Protein AF-A0A7S7QFA6-F1 (afdb_monomer)

Mean predicted aligned error: 8.1 Å

Foldseek 3Di:
DQLQVVQVVCVVVVHADPVRHGGHSVNSVVVCVVVVNDDDDPCPCVVVQWDWLVRLCVLLVHDSVVSVVCVVVVVFDWDDPDPPRTITGGNVSSVDPSSSVSSVVVVPDDDPPDDVPDDDDDD

Structure (mmCIF, N/CA/C/O backbone):
data_AF-A0A7S7QFA6-F1
#
_entry.id   AF-A0A7S7QFA6-F1
#
loop_
_atom_site.group_PDB
_atom_site.id
_atom_site.type_symbol
_atom_site.label_atom_id
_atom_site.label_alt_id
_atom_site.label_comp_id
_atom_site.label_asym_id
_atom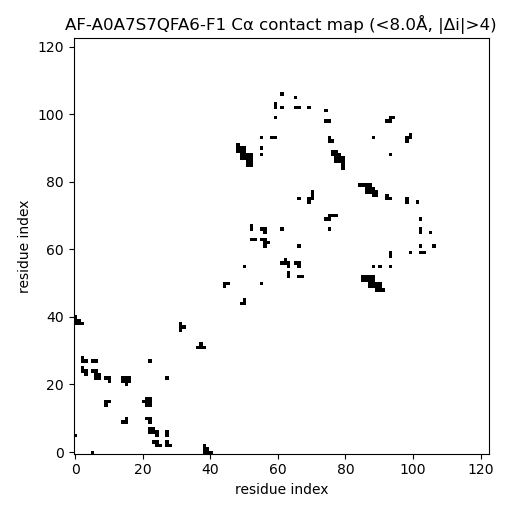_site.label_entity_id
_atom_site.label_seq_id
_atom_site.pdbx_PDB_ins_code
_atom_site.Cartn_x
_atom_site.Cartn_y
_atom_site.Cartn_z
_atom_site.occupancy
_atom_site.B_iso_or_equiv
_atom_site.auth_seq_id
_atom_site.auth_comp_id
_atom_site.auth_asym_id
_atom_site.auth_atom_id
_atom_site.pdbx_PDB_model_num
ATOM 1 N N . MET A 1 1 ? -1.555 6.052 -12.761 1.00 75.62 1 MET A N 1
ATOM 2 C CA . MET A 1 1 ? -0.137 6.354 -12.507 1.00 75.62 1 MET A CA 1
ATOM 3 C C . MET A 1 1 ? 0.549 6.669 -13.829 1.00 75.62 1 MET A C 1
ATOM 5 O O . MET A 1 1 ? 0.600 5.791 -14.683 1.00 75.62 1 MET A O 1
ATOM 9 N N . PRO A 1 2 ? 1.037 7.903 -14.023 1.00 85.94 2 PRO A N 1
ATOM 10 C CA . PRO A 1 2 ? 1.769 8.290 -15.228 1.00 85.94 2 PRO A CA 1
ATOM 11 C C . PRO A 1 2 ? 3.122 7.569 -15.366 1.00 85.94 2 PRO A C 1
ATOM 13 O O . PRO A 1 2 ? 3.825 7.359 -14.376 1.00 85.94 2 PRO A O 1
ATOM 16 N N . ASP A 1 3 ? 3.544 7.289 -16.604 1.00 90.62 3 ASP A N 1
ATOM 17 C CA . ASP A 1 3 ? 4.846 6.664 -16.915 1.00 90.62 3 ASP A CA 1
ATOM 18 C C . ASP A 1 3 ? 6.053 7.467 -16.372 1.00 90.62 3 ASP A C 1
ATOM 20 O O . ASP A 1 3 ? 7.108 6.902 -16.084 1.00 90.62 3 ASP A O 1
ATOM 24 N N . SER A 1 4 ? 5.919 8.789 -16.202 1.00 91.06 4 SER A N 1
ATOM 25 C CA . SER A 1 4 ? 6.951 9.642 -15.590 1.00 91.06 4 SER A CA 1
ATOM 26 C C . SER A 1 4 ? 7.171 9.330 -14.108 1.00 91.06 4 SER A C 1
ATOM 28 O O . SER A 1 4 ? 8.314 9.303 -13.651 1.00 91.06 4 SER A O 1
ATOM 30 N N . THR A 1 5 ? 6.101 9.045 -13.363 1.00 88.88 5 THR A N 1
ATOM 31 C CA . THR A 1 5 ? 6.176 8.638 -11.955 1.00 88.88 5 THR A CA 1
ATOM 32 C C . THR A 1 5 ? 6.862 7.282 -11.828 1.00 88.88 5 THR A C 1
ATOM 34 O O . THR A 1 5 ? 7.740 7.117 -10.984 1.00 88.88 5 THR A O 1
ATOM 37 N N . ILE A 1 6 ? 6.532 6.338 -12.716 1.00 89.69 6 ILE A N 1
ATOM 38 C CA . ILE A 1 6 ? 7.183 5.022 -12.776 1.00 89.69 6 ILE A CA 1
ATOM 39 C C . ILE A 1 6 ? 8.689 5.189 -13.025 1.00 89.69 6 ILE A C 1
ATOM 41 O O . ILE A 1 6 ? 9.500 4.611 -12.304 1.00 89.69 6 ILE A O 1
ATOM 45 N N . ALA A 1 7 ? 9.080 6.039 -13.982 1.00 92.94 7 ALA A N 1
ATOM 46 C CA . ALA A 1 7 ? 10.489 6.319 -14.256 1.00 92.94 7 ALA A CA 1
ATOM 47 C C . ALA A 1 7 ? 11.227 6.875 -13.023 1.00 92.94 7 ALA A C 1
ATOM 49 O O . ALA A 1 7 ? 12.325 6.420 -12.701 1.00 92.94 7 ALA A O 1
ATOM 50 N N . ALA A 1 8 ? 10.616 7.821 -12.301 1.00 91.06 8 ALA A N 1
ATOM 51 C CA . ALA A 1 8 ? 11.196 8.398 -11.090 1.00 91.06 8 ALA A CA 1
ATOM 52 C C . ALA A 1 8 ? 11.405 7.348 -9.984 1.00 91.06 8 ALA A C 1
ATOM 54 O O . ALA A 1 8 ? 12.461 7.325 -9.347 1.00 91.06 8 ALA A O 1
ATOM 55 N N . VAL A 1 9 ? 10.432 6.451 -9.787 1.00 88.69 9 VAL A N 1
ATOM 56 C CA . VAL A 1 9 ? 10.527 5.350 -8.814 1.00 88.69 9 VAL A CA 1
ATOM 57 C C . VAL A 1 9 ? 11.654 4.387 -9.184 1.00 88.69 9 VAL A C 1
ATOM 59 O O . VAL A 1 9 ? 12.480 4.062 -8.330 1.00 88.69 9 VAL A O 1
ATOM 62 N N . LEU A 1 10 ? 11.743 3.975 -10.451 1.00 90.50 10 LEU A N 1
ATOM 63 C CA . LEU A 1 10 ? 12.794 3.065 -10.915 1.00 90.50 10 LEU A CA 1
ATOM 64 C C . LEU A 1 10 ? 14.196 3.665 -10.733 1.00 90.50 10 LEU A C 1
ATOM 66 O O . LEU A 1 10 ? 15.103 2.983 -10.252 1.00 90.50 10 LEU A O 1
ATOM 70 N N . ASN A 1 11 ? 14.361 4.955 -11.037 1.00 93.06 11 ASN A N 1
ATOM 71 C CA . ASN A 1 11 ? 15.625 5.664 -10.831 1.00 93.06 11 ASN A CA 1
ATOM 72 C C . ASN A 1 11 ? 15.986 5.778 -9.341 1.00 93.06 11 ASN A C 1
ATOM 74 O O . ASN A 1 11 ? 17.132 5.527 -8.969 1.00 93.06 11 ASN A O 1
ATOM 78 N N . ARG A 1 12 ? 15.014 6.087 -8.468 1.00 90.19 12 ARG A N 1
ATOM 79 C CA . ARG A 1 12 ? 15.223 6.126 -7.007 1.00 90.19 12 ARG A CA 1
ATOM 80 C C . ARG A 1 12 ? 15.624 4.758 -6.452 1.00 90.19 12 ARG A C 1
ATOM 82 O O . ARG A 1 12 ? 16.460 4.684 -5.558 1.00 90.19 12 ARG A O 1
ATOM 89 N N . ALA A 1 13 ? 15.084 3.681 -7.018 1.00 88.75 13 ALA A N 1
ATOM 90 C CA . ALA A 1 13 ? 15.455 2.305 -6.694 1.00 88.75 13 ALA A CA 1
ATOM 91 C C . ALA A 1 13 ? 16.797 1.859 -7.318 1.00 88.75 13 ALA A C 1
ATOM 93 O O . ALA A 1 13 ? 17.147 0.681 -7.231 1.00 88.75 13 ALA A O 1
ATOM 94 N N . ARG A 1 14 ? 17.535 2.775 -7.967 1.00 90.25 14 ARG A N 1
ATOM 95 C CA . ARG A 1 14 ? 18.797 2.529 -8.688 1.00 90.25 14 ARG A CA 1
ATOM 96 C C . ARG A 1 14 ? 18.698 1.396 -9.712 1.00 90.25 14 ARG A C 1
ATOM 98 O O . ARG A 1 14 ? 19.659 0.665 -9.938 1.00 90.25 14 ARG A O 1
ATOM 105 N N . LYS A 1 15 ? 17.527 1.244 -10.337 1.00 91.00 15 LYS A N 1
ATOM 106 C CA . LYS A 1 15 ? 17.336 0.334 -11.467 1.00 91.00 15 LYS A CA 1
ATOM 107 C C . LYS A 1 15 ? 17.725 1.049 -12.752 1.00 91.00 15 LYS A C 1
ATOM 109 O O . LYS A 1 15 ? 17.300 2.175 -12.991 1.00 91.00 15 LYS A O 1
ATOM 114 N N . SER A 1 16 ? 18.492 0.372 -13.590 1.00 93.81 16 SER A N 1
ATOM 115 C CA . SER A 1 16 ? 18.830 0.816 -14.939 1.00 93.81 16 SER A CA 1
ATOM 116 C C . SER A 1 16 ? 18.133 -0.065 -15.972 1.00 93.81 16 SER A C 1
ATOM 118 O O . SER A 1 16 ? 17.638 -1.154 -15.677 1.00 93.81 16 SER A O 1
ATOM 120 N N . THR A 1 17 ? 18.050 0.434 -17.199 1.00 92.00 17 THR A N 1
ATOM 121 C CA . THR A 1 17 ? 17.681 -0.392 -18.356 1.00 92.00 17 THR A CA 1
ATOM 122 C C . THR A 1 17 ? 18.751 -1.460 -18.615 1.00 92.00 17 THR A C 1
ATOM 124 O O . THR A 1 17 ? 19.888 -1.313 -18.171 1.00 92.00 17 THR A O 1
ATOM 127 N N . GLY A 1 18 ? 18.444 -2.478 -19.428 1.00 86.94 18 GLY A N 1
ATOM 128 C CA . GLY A 1 18 ? 19.424 -3.512 -19.805 1.00 86.94 18 GLY A CA 1
ATOM 129 C C . GLY A 1 18 ? 20.697 -2.983 -20.488 1.00 86.94 18 GLY A C 1
ATOM 130 O O . GLY A 1 18 ? 21.704 -3.674 -20.517 1.00 86.94 18 GLY A O 1
ATOM 131 N N . ARG A 1 19 ? 20.684 -1.739 -20.994 1.00 90.50 19 ARG A N 1
ATOM 132 C CA . ARG A 1 19 ? 21.855 -1.044 -21.562 1.00 90.50 19 ARG A CA 1
ATOM 133 C C . ARG A 1 19 ? 22.514 -0.050 -20.592 1.00 90.50 19 ARG A C 1
ATOM 135 O O . ARG A 1 19 ? 23.224 0.844 -21.030 1.00 90.50 19 ARG A O 1
ATOM 142 N N . GLY A 1 20 ? 22.209 -0.113 -19.296 1.00 92.12 20 GLY A N 1
ATOM 143 C CA . GLY A 1 20 ? 22.790 0.770 -18.276 1.00 92.12 20 GLY A CA 1
ATOM 144 C C . GLY A 1 20 ? 22.209 2.190 -18.213 1.00 92.12 20 GLY A C 1
ATOM 145 O O . GLY A 1 20 ? 22.592 2.965 -17.345 1.00 92.12 20 GLY A O 1
ATOM 146 N N . ASN A 1 21 ? 21.250 2.546 -19.073 1.00 93.88 21 ASN A N 1
ATOM 147 C CA . ASN A 1 21 ? 20.647 3.883 -19.062 1.00 93.88 21 ASN A CA 1
ATOM 148 C C . ASN A 1 21 ? 19.659 4.082 -17.904 1.00 93.88 21 ASN A C 1
ATOM 150 O O . ASN A 1 21 ? 19.001 3.130 -17.476 1.00 93.88 21 ASN A O 1
ATOM 154 N N . SER A 1 22 ? 19.471 5.340 -17.496 1.00 95.31 22 SER A N 1
ATOM 155 C CA . SER A 1 22 ? 18.390 5.764 -16.601 1.00 95.31 22 SER A CA 1
ATOM 156 C C . SER A 1 22 ? 17.004 5.627 -17.246 1.00 95.31 22 SER A C 1
ATOM 158 O O . SER A 1 22 ? 16.842 5.643 -18.477 1.00 95.31 22 SER A O 1
ATOM 160 N N . TRP A 1 23 ? 15.979 5.523 -16.404 1.00 97.00 23 TRP A N 1
ATOM 161 C CA . TRP A 1 23 ? 14.588 5.484 -16.836 1.00 97.00 23 TRP A CA 1
ATOM 162 C C . TRP A 1 23 ? 14.070 6.877 -17.179 1.00 97.00 23 TRP A C 1
ATOM 164 O O . TRP A 1 23 ? 14.222 7.829 -16.416 1.00 97.00 23 TRP A O 1
ATOM 174 N N . THR A 1 24 ? 13.402 6.976 -18.325 1.00 96.44 24 THR A N 1
ATOM 175 C CA . THR A 1 24 ? 12.650 8.158 -18.763 1.00 96.44 24 THR A CA 1
ATOM 176 C C . THR A 1 24 ? 11.219 7.743 -19.084 1.00 96.44 24 THR A C 1
ATOM 178 O O . THR A 1 24 ? 10.963 6.565 -19.347 1.00 96.44 24 THR A O 1
ATOM 181 N N . ARG A 1 25 ? 10.284 8.702 -19.128 1.00 95.12 25 ARG A N 1
ATOM 182 C CA . ARG A 1 25 ? 8.883 8.452 -19.521 1.00 95.12 25 ARG A CA 1
ATOM 183 C C . ARG A 1 25 ? 8.785 7.647 -20.825 1.00 95.12 25 ARG A C 1
ATOM 185 O O . ARG A 1 25 ? 8.014 6.700 -20.903 1.00 95.12 25 ARG A O 1
ATOM 192 N N . VAL A 1 26 ? 9.584 8.006 -21.833 1.00 95.56 26 VAL A N 1
ATOM 193 C CA . VAL A 1 26 ? 9.584 7.342 -23.149 1.00 95.56 26 VAL A CA 1
ATOM 194 C C . VAL A 1 26 ? 10.073 5.896 -23.043 1.00 95.56 26 VAL A C 1
ATOM 196 O O . VAL A 1 26 ? 9.462 5.003 -23.624 1.00 95.56 26 VAL A O 1
ATOM 199 N N . ARG A 1 27 ? 11.131 5.640 -22.261 1.00 95.31 27 ARG A N 1
ATOM 200 C CA . ARG A 1 27 ? 11.663 4.283 -22.049 1.00 95.31 27 ARG A CA 1
ATOM 201 C C . ARG A 1 27 ? 10.684 3.394 -21.287 1.00 95.31 27 ARG A C 1
ATOM 203 O O . ARG A 1 27 ? 10.513 2.240 -21.664 1.00 95.31 27 ARG A O 1
ATOM 210 N N . VAL A 1 28 ? 10.005 3.939 -20.274 1.00 95.12 28 VAL A N 1
ATOM 211 C CA . VAL A 1 28 ? 8.930 3.231 -19.561 1.00 95.12 28 VAL A CA 1
ATOM 212 C C . VAL A 1 28 ? 7.786 2.902 -20.516 1.00 95.12 28 VAL A C 1
ATOM 214 O O . VAL A 1 28 ? 7.411 1.740 -20.613 1.00 95.12 28 VAL A O 1
ATOM 217 N N . ARG A 1 29 ? 7.284 3.883 -21.280 1.00 94.44 29 ARG A N 1
ATOM 218 C CA . ARG A 1 29 ? 6.209 3.667 -22.262 1.00 94.44 29 ARG A CA 1
ATOM 219 C C . ARG A 1 29 ? 6.568 2.588 -23.284 1.00 94.44 29 ARG A C 1
ATOM 221 O O . ARG A 1 29 ? 5.743 1.730 -23.578 1.00 94.44 29 ARG A O 1
ATOM 228 N N . SER A 1 30 ? 7.786 2.636 -23.825 1.00 94.50 30 SER A N 1
ATOM 229 C CA . SER A 1 30 ? 8.270 1.657 -24.802 1.00 94.50 30 SER A CA 1
ATOM 230 C C . SER A 1 30 ? 8.304 0.249 -24.213 1.00 94.50 30 SER A C 1
ATOM 232 O O . SER A 1 30 ? 7.765 -0.665 -24.826 1.00 94.50 30 SER A O 1
ATOM 234 N N . LEU A 1 31 ? 8.891 0.082 -23.022 1.00 94.12 31 LEU A N 1
ATOM 235 C CA . LEU A 1 31 ? 8.940 -1.208 -22.329 1.00 94.12 31 LEU A CA 1
ATOM 236 C C . LEU A 1 31 ? 7.526 -1.729 -22.050 1.00 94.12 31 LEU A C 1
ATOM 238 O O . LEU A 1 31 ? 7.204 -2.877 -22.336 1.00 94.12 31 LEU A O 1
ATOM 242 N N . ARG A 1 32 ? 6.668 -0.853 -21.525 1.00 93.81 32 ARG A N 1
ATOM 243 C CA . ARG A 1 32 ? 5.282 -1.160 -21.193 1.00 93.81 32 ARG A CA 1
ATOM 244 C C . ARG A 1 32 ? 4.532 -1.699 -22.418 1.00 93.81 32 ARG A C 1
ATOM 246 O O . ARG A 1 32 ? 3.910 -2.751 -22.336 1.00 93.81 32 ARG A O 1
ATOM 253 N N . ASN A 1 33 ? 4.654 -1.021 -23.558 1.00 93.38 33 ASN A N 1
ATOM 254 C CA . ASN A 1 33 ? 4.037 -1.445 -24.813 1.00 93.38 33 ASN A CA 1
ATOM 255 C C . ASN A 1 33 ? 4.627 -2.761 -25.351 1.00 93.38 33 ASN A C 1
ATOM 257 O O . ASN A 1 33 ? 3.869 -3.613 -25.799 1.00 93.38 33 ASN A O 1
ATOM 261 N N . GLN A 1 34 ? 5.952 -2.944 -25.286 1.00 94.88 34 GLN A N 1
ATOM 262 C CA . GLN A 1 34 ? 6.621 -4.179 -25.728 1.00 94.88 34 GLN A CA 1
ATOM 263 C C . GLN A 1 34 ? 6.147 -5.415 -24.956 1.00 94.88 34 GLN A C 1
ATOM 265 O O . GLN A 1 34 ? 6.042 -6.491 -25.532 1.00 94.88 34 GLN A O 1
ATOM 270 N N . HIS A 1 35 ? 5.836 -5.252 -23.670 1.00 93.19 35 HIS A N 1
ATOM 271 C CA . HIS A 1 35 ? 5.340 -6.324 -22.807 1.00 93.19 35 HIS A CA 1
ATOM 272 C C . HIS A 1 35 ? 3.810 -6.346 -22.666 1.00 93.19 35 HIS A C 1
ATOM 274 O O . HIS A 1 35 ? 3.302 -7.035 -21.787 1.00 93.19 35 HIS A O 1
ATOM 280 N N . ALA A 1 36 ? 3.078 -5.587 -23.492 1.00 93.25 36 ALA A N 1
ATOM 281 C CA . ALA A 1 36 ? 1.616 -5.478 -23.437 1.00 93.25 36 ALA A CA 1
ATOM 282 C C . ALA A 1 36 ? 1.056 -5.135 -22.038 1.00 93.25 36 ALA A C 1
ATOM 284 O O . ALA A 1 36 ? -0.059 -5.507 -21.680 1.00 93.25 36 ALA A O 1
ATOM 285 N N . ILE A 1 37 ? 1.820 -4.391 -21.238 1.00 90.25 37 ILE A N 1
ATOM 286 C CA . ILE A 1 37 ? 1.385 -3.9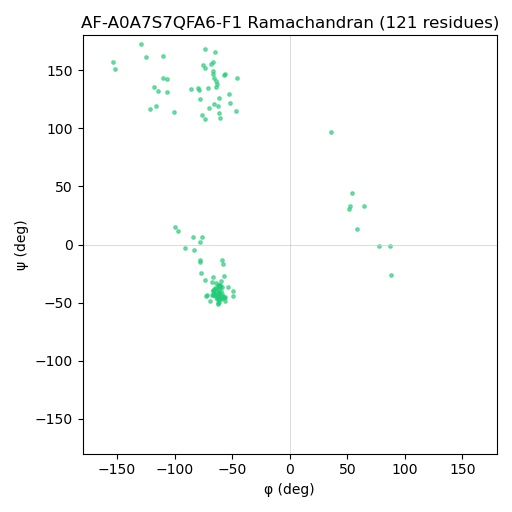20 -19.925 1.00 90.25 37 ILE A CA 1
ATOM 287 C C . ILE A 1 37 ? 0.450 -2.724 -20.159 1.00 90.25 37 ILE A C 1
ATOM 289 O O . ILE A 1 37 ? 0.810 -1.758 -20.832 1.00 90.25 37 ILE A O 1
ATOM 293 N N . ALA A 1 38 ? -0.769 -2.746 -19.631 1.00 87.00 38 ALA A N 1
ATOM 294 C CA . ALA A 1 38 ? -1.674 -1.606 -19.770 1.00 87.00 38 ALA A CA 1
ATOM 295 C C . ALA A 1 38 ? -1.145 -0.384 -18.995 1.00 87.00 38 ALA A C 1
ATOM 297 O O . ALA A 1 38 ? -0.454 -0.510 -17.983 1.00 87.00 38 ALA A O 1
ATOM 298 N N . ALA A 1 39 ? -1.445 0.824 -19.480 1.00 84.88 39 ALA A N 1
ATOM 299 C CA . ALA A 1 39 ? -1.291 2.004 -18.634 1.00 84.88 39 ALA A CA 1
ATOM 300 C C . ALA A 1 39 ? -2.303 1.899 -17.488 1.00 84.88 39 ALA A C 1
ATOM 302 O O . ALA A 1 39 ? -3.413 1.426 -17.713 1.00 84.88 39 ALA A O 1
ATOM 303 N N . TYR A 1 40 ? -1.924 2.348 -16.290 1.00 80.88 40 TYR A N 1
ATOM 304 C CA . TYR A 1 40 ? -2.833 2.341 -15.143 1.00 80.88 40 TYR A CA 1
ATOM 305 C C . TYR A 1 40 ? -4.145 3.044 -15.487 1.00 80.88 40 TYR A C 1
ATOM 307 O O . TYR A 1 40 ? -4.117 4.203 -15.918 1.00 80.88 40 TYR A O 1
ATOM 315 N N . GLN A 1 41 ? -5.254 2.372 -15.201 1.00 81.81 41 GLN A N 1
ATOM 316 C CA . GLN A 1 41 ? -6.597 2.924 -15.301 1.00 81.81 41 GLN A CA 1
ATOM 317 C C . GLN A 1 41 ? -7.140 3.195 -13.897 1.00 81.81 41 GLN A C 1
ATOM 319 O O . GLN A 1 41 ? -6.854 2.472 -12.940 1.00 81.81 41 GLN A O 1
ATOM 324 N N . GLU A 1 42 ? -7.872 4.294 -13.746 1.00 79.06 42 GLU A N 1
ATOM 325 C CA . GLU A 1 42 ? -8.574 4.570 -12.496 1.00 79.06 42 GLU A CA 1
ATOM 326 C C . GLU A 1 42 ? -9.644 3.494 -12.257 1.00 79.06 42 GLU A C 1
ATOM 328 O O . GLU A 1 42 ? -10.256 3.020 -13.205 1.00 79.06 42 GLU A O 1
ATOM 333 N N . GLY A 1 43 ? -9.818 3.050 -11.009 1.00 80.94 43 GLY A N 1
ATOM 334 C CA . GLY A 1 43 ? -10.763 1.978 -10.659 1.00 80.94 43 GLY A CA 1
ATOM 335 C C . GLY A 1 43 ? -10.218 0.545 -10.746 1.00 80.94 43 GLY A C 1
ATOM 336 O O . GLY A 1 43 ? -10.629 -0.287 -9.946 1.00 80.94 43 GLY A O 1
ATOM 337 N N . GLU A 1 44 ? -9.209 0.266 -11.579 1.00 85.88 44 GLU A N 1
ATOM 338 C CA . GLU A 1 44 ? -8.678 -1.099 -11.811 1.00 85.88 44 GLU A CA 1
ATOM 339 C C . GLU A 1 44 ? -8.275 -1.832 -10.511 1.00 85.88 44 GLU A C 1
ATOM 341 O O . GLU A 1 44 ? -8.472 -3.035 -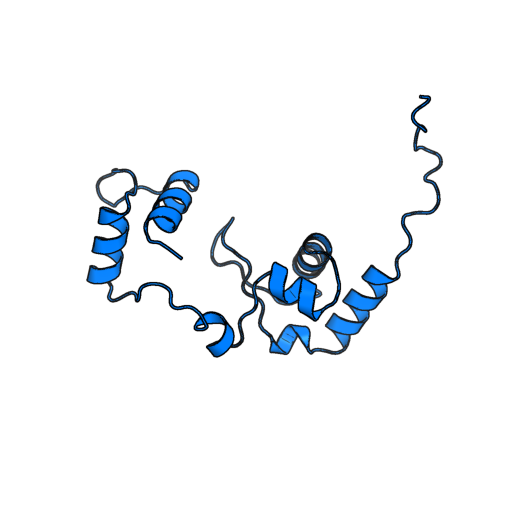10.350 1.00 85.88 44 GLU A O 1
ATOM 346 N N . ARG A 1 45 ? -7.722 -1.101 -9.533 1.00 84.69 45 ARG A N 1
ATOM 347 C CA . ARG A 1 45 ? -7.369 -1.662 -8.215 1.00 84.69 45 ARG A CA 1
ATOM 348 C C . ARG A 1 45 ? -8.601 -2.062 -7.404 1.00 84.69 45 ARG A C 1
ATOM 350 O O . ARG A 1 45 ? -8.616 -3.146 -6.825 1.00 84.69 45 ARG A O 1
ATOM 357 N N . ALA A 1 46 ? -9.623 -1.210 -7.395 1.00 83.50 46 ALA A N 1
ATOM 358 C CA . ALA A 1 46 ? -10.869 -1.475 -6.689 1.00 83.50 46 ALA A CA 1
ATOM 359 C C . ALA A 1 46 ? -11.598 -2.683 -7.299 1.00 83.50 46 ALA A C 1
ATOM 361 O O . ALA A 1 46 ? -12.094 -3.526 -6.557 1.00 83.50 46 ALA A O 1
ATOM 362 N N . GLU A 1 47 ? -11.566 -2.832 -8.628 1.00 87.69 47 GLU A N 1
ATOM 363 C CA . GLU A 1 47 ? -12.104 -4.006 -9.333 1.00 87.69 47 GLU A CA 1
ATOM 364 C C . GLU A 1 47 ? -11.408 -5.312 -8.920 1.00 87.69 47 GLU A C 1
ATOM 366 O O . GLU A 1 47 ? -12.058 -6.345 -8.770 1.00 87.69 47 GLU A O 1
ATOM 371 N N . ARG A 1 48 ? -10.095 -5.277 -8.646 1.00 87.62 48 ARG A N 1
ATOM 372 C CA . ARG A 1 48 ? -9.345 -6.423 -8.087 1.00 87.62 48 ARG A CA 1
ATOM 373 C C . ARG A 1 48 ? -9.546 -6.638 -6.582 1.00 87.62 48 ARG A C 1
ATOM 375 O O . ARG A 1 48 ? -8.895 -7.513 -5.993 1.00 87.62 48 ARG A O 1
ATOM 382 N N . G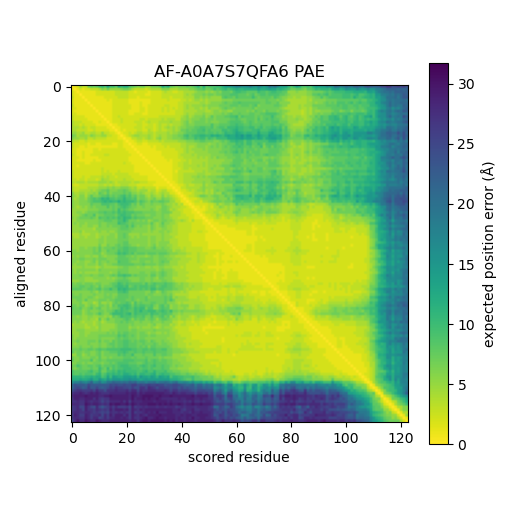LY A 1 49 ? -10.393 -5.830 -5.945 1.00 92.25 49 GLY A N 1
ATOM 383 C CA . GLY A 1 49 ? -10.606 -5.837 -4.502 1.00 92.25 49 GLY A CA 1
ATOM 384 C C . GLY A 1 49 ? -9.356 -5.436 -3.719 1.00 92.25 49 GLY A C 1
ATOM 385 O O . GLY A 1 49 ? -9.110 -5.981 -2.644 1.00 92.25 49 GLY A O 1
ATOM 386 N N . GLU A 1 50 ? -8.532 -4.543 -4.268 1.00 93.25 50 GLU A N 1
ATOM 387 C CA . GLU A 1 50 ? -7.304 -4.045 -3.648 1.00 93.25 50 GLU A CA 1
ATOM 388 C C . GLU A 1 50 ? -7.485 -2.612 -3.153 1.00 93.25 50 GLU A C 1
ATOM 390 O O . GLU A 1 50 ? -7.923 -1.735 -3.894 1.00 93.25 50 GLU A O 1
ATOM 395 N N . ALA A 1 51 ? -7.080 -2.378 -1.909 1.00 92.44 51 ALA A N 1
ATOM 396 C CA . ALA 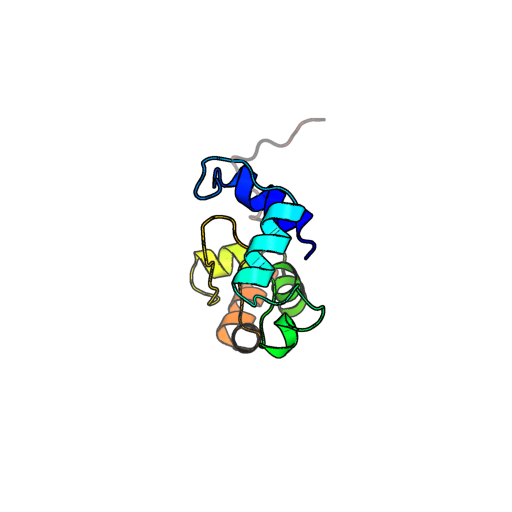A 1 51 ? -7.000 -1.076 -1.278 1.00 92.44 51 ALA A CA 1
ATOM 397 C C . ALA A 1 51 ? -5.536 -0.671 -1.076 1.00 92.44 51 ALA A C 1
ATOM 399 O O . ALA A 1 51 ? -4.658 -1.483 -0.758 1.00 92.44 51 ALA A O 1
ATOM 400 N N . THR A 1 52 ? -5.282 0.620 -1.243 1.00 92.44 52 THR A N 1
ATOM 401 C CA . THR A 1 52 ? -4.056 1.278 -0.800 1.00 92.44 52 THR A CA 1
ATOM 402 C C . THR A 1 52 ? -4.037 1.436 0.716 1.00 92.44 52 THR A C 1
ATOM 404 O O . THR A 1 52 ? -5.042 1.275 1.406 1.00 92.44 52 THR A O 1
ATOM 407 N N . LEU A 1 53 ? -2.870 1.794 1.247 1.00 93.50 53 LEU A N 1
ATOM 408 C CA . LEU A 1 53 ? -2.694 2.034 2.675 1.00 93.50 53 LEU A CA 1
ATOM 409 C C . LEU A 1 53 ? -3.565 3.196 3.194 1.00 93.50 53 LEU A C 1
ATOM 411 O O . LEU A 1 53 ? -4.079 3.107 4.308 1.00 93.50 53 LEU A O 1
ATOM 415 N N . ASP A 1 54 ? -3.769 4.241 2.387 1.00 93.25 54 ASP A N 1
ATOM 416 C CA . ASP A 1 54 ? -4.634 5.373 2.740 1.00 93.25 54 ASP A CA 1
ATOM 417 C C . ASP A 1 54 ? -6.122 4.992 2.685 1.00 93.25 54 ASP A C 1
ATOM 419 O O . ASP A 1 54 ? -6.862 5.269 3.625 1.00 93.25 54 ASP A O 1
ATOM 423 N N . GLU A 1 55 ? -6.557 4.272 1.646 1.00 93.81 55 GLU A N 1
ATOM 424 C CA . GLU A 1 55 ? -7.937 3.766 1.551 1.00 93.81 55 GLU A CA 1
ATOM 425 C C . GLU A 1 55 ? -8.264 2.798 2.698 1.00 93.81 55 GLU A C 1
ATOM 427 O O . GLU A 1 55 ? -9.334 2.881 3.302 1.00 93.81 55 GLU A O 1
ATOM 432 N N . ALA A 1 56 ? -7.322 1.922 3.061 1.00 95.44 56 ALA A N 1
ATOM 433 C CA . ALA A 1 56 ? -7.456 1.034 4.211 1.00 95.44 56 ALA A CA 1
ATOM 434 C C . ALA A 1 56 ? -7.569 1.808 5.535 1.00 95.44 56 ALA A C 1
ATOM 436 O O . ALA A 1 56 ? -8.362 1.440 6.404 1.00 95.44 56 ALA A O 1
ATOM 437 N N . ALA A 1 57 ? -6.811 2.897 5.689 1.00 95.62 57 ALA A N 1
ATOM 438 C CA . ALA A 1 57 ? -6.899 3.775 6.853 1.00 95.62 57 ALA A CA 1
ATOM 439 C C . ALA A 1 57 ? -8.279 4.434 6.956 1.00 95.62 57 ALA A C 1
ATOM 441 O O . ALA A 1 57 ? -8.884 4.424 8.032 1.00 95.62 57 ALA A O 1
ATOM 442 N N . THR A 1 58 ? -8.812 4.926 5.836 1.00 95.62 58 THR A N 1
ATOM 443 C CA . THR A 1 58 ? -10.172 5.470 5.766 1.00 95.62 58 THR A CA 1
ATOM 444 C C . THR A 1 58 ? -11.218 4.412 6.118 1.00 95.62 58 THR A C 1
ATOM 446 O O . THR A 1 58 ? -12.082 4.676 6.957 1.00 95.62 58 THR A O 1
ATOM 449 N N . ALA A 1 59 ? -11.117 3.205 5.554 1.00 94.38 59 ALA A N 1
ATOM 450 C CA . ALA A 1 59 ? -12.052 2.109 5.812 1.00 94.38 59 ALA A CA 1
ATOM 451 C C . ALA A 1 59 ? -12.069 1.689 7.294 1.00 94.38 59 ALA A C 1
ATOM 453 O O . ALA A 1 59 ? -13.132 1.543 7.899 1.00 94.38 59 ALA A O 1
ATOM 454 N N . LEU A 1 60 ? -10.891 1.563 7.911 1.00 93.69 60 LEU A N 1
ATOM 455 C CA . LEU A 1 60 ? -10.743 1.177 9.318 1.00 93.69 60 LEU A CA 1
ATOM 456 C C . LEU A 1 60 ? -10.896 2.353 10.300 1.00 93.69 60 LEU A C 1
ATOM 458 O O . LEU A 1 60 ? -10.902 2.136 11.514 1.00 93.69 60 LEU A O 1
ATOM 462 N N . LYS A 1 61 ? -11.041 3.590 9.802 1.00 93.88 61 LYS A N 1
ATOM 463 C CA . LYS A 1 61 ? -11.108 4.834 10.591 1.00 93.88 61 LYS A CA 1
ATOM 464 C C . LYS A 1 61 ? -9.909 5.005 11.535 1.00 93.88 61 LYS A C 1
ATOM 466 O O . LYS A 1 61 ? -10.071 5.369 12.703 1.00 93.88 61 LYS A O 1
ATOM 471 N N . VAL A 1 62 ? -8.707 4.727 11.035 1.00 93.88 62 VAL A N 1
ATOM 472 C CA . VAL A 1 62 ? -7.429 4.877 11.755 1.00 93.88 62 VAL A CA 1
ATOM 473 C C . VAL A 1 62 ? -6.431 5.682 10.922 1.00 93.88 62 VAL A C 1
ATOM 475 O O . VAL A 1 62 ? -6.684 5.985 9.763 1.00 93.88 62 VAL A O 1
ATOM 478 N N . SER A 1 63 ? -5.277 6.036 11.491 1.00 93.69 63 SER A N 1
ATOM 479 C CA . SER A 1 63 ? -4.213 6.691 10.725 1.00 93.69 63 SER A CA 1
ATOM 480 C C . SER A 1 63 ? -3.497 5.713 9.771 1.00 93.69 63 SER A C 1
ATOM 482 O O . SER A 1 63 ? -3.333 4.537 10.118 1.00 93.69 63 SER A O 1
ATOM 484 N N . PRO A 1 64 ? -2.941 6.193 8.640 1.00 94.31 64 PRO A N 1
ATOM 485 C CA . PRO A 1 64 ? -2.032 5.427 7.776 1.00 94.31 64 PRO A CA 1
ATOM 486 C C . PRO A 1 64 ? -0.891 4.736 8.545 1.00 94.31 64 PRO A C 1
ATOM 488 O O . PRO A 1 64 ? -0.558 3.574 8.307 1.00 94.31 64 PRO A O 1
ATOM 491 N N . SER A 1 65 ? -0.322 5.420 9.543 1.00 93.38 65 SER A N 1
ATOM 492 C CA . SER A 1 65 ? 0.721 4.861 10.412 1.00 93.38 65 SER A CA 1
ATOM 493 C C . SER A 1 65 ? 0.239 3.672 11.248 1.00 93.38 65 SER A C 1
ATOM 495 O O . SER A 1 65 ? 1.010 2.746 11.495 1.00 93.38 65 SER A O 1
ATOM 497 N N . THR A 1 66 ? -1.031 3.663 11.657 1.00 93.88 66 THR A N 1
ATOM 498 C CA . THR A 1 66 ? -1.631 2.538 12.383 1.00 93.88 66 THR A CA 1
ATOM 499 C C . THR A 1 66 ? -1.831 1.348 11.456 1.00 93.88 66 THR A C 1
ATOM 501 O O . THR A 1 66 ? -1.457 0.243 11.831 1.00 93.88 66 THR A O 1
ATOM 504 N N . VAL A 1 67 ? -2.329 1.562 10.233 1.00 95.56 67 VAL A N 1
ATOM 505 C CA . VAL A 1 67 ? -2.436 0.494 9.220 1.00 95.56 67 VAL A CA 1
ATOM 506 C C . VAL A 1 67 ? -1.071 -0.131 8.957 1.00 95.56 67 VAL A C 1
ATOM 508 O O . VAL A 1 67 ? -0.936 -1.350 8.986 1.00 95.56 67 VAL A O 1
ATOM 511 N N . ARG A 1 68 ? -0.033 0.698 8.789 1.00 94.38 68 ARG A N 1
ATOM 512 C CA . ARG A 1 68 ? 1.337 0.212 8.613 1.00 94.38 68 ARG A CA 1
ATOM 513 C C . ARG A 1 68 ? 1.790 -0.678 9.776 1.00 94.38 68 ARG A C 1
ATOM 515 O O . ARG A 1 68 ? 2.345 -1.742 9.527 1.00 94.38 68 ARG A O 1
ATOM 522 N N . ARG A 1 69 ? 1.523 -0.276 11.022 1.00 93.81 69 ARG A N 1
ATOM 523 C CA . ARG A 1 69 ? 1.833 -1.092 12.208 1.00 93.81 69 ARG A CA 1
ATOM 524 C C . ARG A 1 69 ? 1.063 -2.410 12.221 1.00 93.81 69 ARG A C 1
ATOM 526 O O . ARG A 1 69 ? 1.658 -3.432 12.524 1.00 93.81 69 ARG A O 1
ATOM 533 N N . LEU A 1 70 ? -0.222 -2.408 11.859 1.00 94.56 70 LEU A N 1
ATOM 534 C CA . LEU A 1 70 ? -1.022 -3.638 11.783 1.00 94.56 70 LEU A CA 1
ATOM 535 C C . LEU A 1 70 ? -0.446 -4.635 10.770 1.00 94.56 70 LEU A C 1
ATOM 537 O O . LEU A 1 70 ? -0.483 -5.837 11.014 1.00 94.56 70 LEU A O 1
ATOM 541 N N . ILE A 1 71 ? 0.096 -4.137 9.657 1.00 95.25 71 ILE A N 1
ATOM 542 C CA . ILE A 1 71 ? 0.779 -4.957 8.650 1.00 95.25 71 ILE A CA 1
ATOM 543 C C . ILE A 1 71 ? 2.103 -5.502 9.199 1.00 95.25 71 ILE A C 1
ATOM 545 O O . ILE A 1 71 ? 2.369 -6.696 9.090 1.00 95.25 71 ILE A O 1
ATOM 549 N N . GLU A 1 72 ? 2.928 -4.645 9.808 1.00 93.06 72 GLU A N 1
ATOM 550 C CA . GLU A 1 72 ? 4.221 -5.034 10.398 1.00 93.06 72 GLU A CA 1
ATOM 551 C C . GLU A 1 72 ? 4.051 -6.068 11.530 1.00 93.06 72 GLU A C 1
ATOM 553 O O . GLU A 1 72 ? 4.857 -6.986 11.654 1.00 93.06 72 GLU A O 1
ATOM 558 N N . GLU A 1 73 ? 2.968 -5.968 12.304 1.00 93.81 73 GLU A N 1
ATOM 559 C CA . GLU A 1 73 ? 2.570 -6.911 13.361 1.00 93.81 73 GLU A CA 1
ATOM 560 C C . GLU A 1 73 ? 1.780 -8.127 12.833 1.00 93.81 73 GLU A C 1
ATOM 562 O O . GLU A 1 73 ? 1.251 -8.903 13.627 1.00 93.81 73 GLU A O 1
ATOM 567 N N . GLN A 1 74 ? 1.646 -8.284 11.510 1.00 92.62 74 GLN A N 1
ATOM 568 C CA . GLN A 1 74 ? 0.925 -9.382 10.841 1.00 92.62 74 GLN A CA 1
ATOM 569 C C . GLN A 1 74 ? -0.566 -9.512 11.212 1.00 92.62 74 GLN A C 1
ATOM 571 O O . GLN A 1 74 ? -1.213 -10.504 10.882 1.00 92.62 74 GLN A O 1
ATOM 576 N N . SER A 1 75 ? -1.137 -8.497 11.860 1.00 93.75 75 SER A N 1
ATOM 577 C CA . SER A 1 75 ? -2.557 -8.449 12.226 1.00 93.75 75 SER A CA 1
ATOM 578 C C . SER A 1 75 ? -3.454 -8.111 11.034 1.00 93.75 75 SER A C 1
ATOM 580 O O . SER A 1 75 ? -4.631 -8.451 11.045 1.00 93.75 75 SER A O 1
ATOM 582 N N . LEU A 1 76 ? -2.914 -7.440 10.012 1.00 95.00 76 LEU A N 1
ATOM 583 C CA . LEU A 1 76 ? -3.581 -7.166 8.739 1.00 95.00 76 LEU A CA 1
ATOM 584 C C . LEU A 1 76 ? -2.744 -7.760 7.596 1.00 95.00 76 LEU A C 1
ATOM 586 O O . LEU A 1 76 ? -1.623 -7.291 7.379 1.00 95.00 76 LEU A O 1
ATOM 590 N N . PRO A 1 77 ? -3.263 -8.745 6.841 1.00 94.12 77 PRO A N 1
ATOM 591 C CA . PRO A 1 77 ? -2.581 -9.243 5.656 1.00 94.12 77 PRO A CA 1
ATOM 592 C C . PRO A 1 77 ? -2.409 -8.139 4.610 1.00 94.12 77 PRO A C 1
ATOM 594 O O . PRO A 1 77 ? -3.366 -7.482 4.198 1.00 94.12 77 PRO A O 1
ATOM 597 N N . ALA A 1 78 ? -1.173 -7.943 4.168 1.00 94.94 78 ALA A N 1
ATOM 598 C CA . ALA A 1 78 ? -0.847 -7.056 3.064 1.00 94.94 78 ALA A CA 1
ATOM 599 C C . ALA A 1 78 ? 0.414 -7.543 2.356 1.00 94.94 78 ALA A C 1
ATOM 601 O O . ALA A 1 78 ? 1.305 -8.129 2.973 1.00 94.94 78 ALA A O 1
ATOM 602 N N . GLN A 1 79 ? 0.513 -7.259 1.062 1.00 92.81 79 GLN A N 1
ATOM 603 C CA . GLN A 1 79 ? 1.655 -7.646 0.244 1.00 92.81 79 GLN A CA 1
ATOM 604 C C . GLN A 1 79 ? 2.365 -6.417 -0.317 1.00 92.81 79 GLN A C 1
ATOM 606 O O . GLN A 1 79 ? 1.741 -5.499 -0.846 1.00 92.81 79 GLN A O 1
ATOM 611 N N . GLN A 1 80 ? 3.694 -6.424 -0.252 1.00 90.38 80 GLN A N 1
ATOM 612 C CA . GLN A 1 80 ? 4.549 -5.462 -0.937 1.00 90.38 80 GLN A CA 1
ATOM 613 C C . GLN A 1 80 ? 5.405 -6.219 -1.962 1.00 90.38 80 GLN A C 1
ATOM 615 O O . GLN A 1 80 ? 6.175 -7.099 -1.589 1.00 90.38 80 GLN A O 1
ATOM 620 N N . LEU A 1 81 ? 5.282 -5.889 -3.255 1.00 85.50 81 LEU A N 1
ATOM 621 C CA . LEU A 1 81 ? 6.010 -6.594 -4.328 1.00 85.50 81 LEU A CA 1
ATOM 622 C C . LEU A 1 81 ? 7.529 -6.413 -4.243 1.00 85.50 81 LEU A C 1
ATOM 624 O O . LEU A 1 81 ? 8.294 -7.319 -4.556 1.00 85.50 81 LEU A O 1
ATOM 628 N N . CYS A 1 82 ? 7.976 -5.224 -3.852 1.00 80.06 82 CYS A N 1
ATOM 629 C CA . CYS A 1 82 ? 9.383 -4.924 -3.634 1.00 80.06 82 CYS A CA 1
ATOM 630 C C . CYS A 1 82 ? 9.525 -3.794 -2.617 1.00 80.06 82 CYS A C 1
ATOM 632 O O . CYS A 1 82 ? 8.611 -2.988 -2.437 1.00 80.06 82 CYS A O 1
ATOM 634 N N . LYS A 1 83 ? 10.681 -3.711 -1.951 1.00 80.50 83 LYS A N 1
ATOM 635 C CA . LYS A 1 83 ? 10.938 -2.685 -0.933 1.00 80.50 83 LYS A CA 1
ATOM 636 C C . LYS A 1 83 ? 10.630 -1.285 -1.476 1.00 80.50 83 LYS A C 1
ATOM 638 O O . LYS A 1 83 ? 11.237 -0.845 -2.450 1.00 80.50 83 LYS A O 1
ATOM 643 N N . GLY A 1 84 ? 9.716 -0.583 -0.810 1.00 78.50 84 GLY A N 1
ATOM 644 C CA . GLY A 1 84 ? 9.301 0.772 -1.181 1.00 78.50 84 GLY A CA 1
ATOM 645 C C . GLY A 1 84 ? 8.166 0.844 -2.208 1.00 78.50 84 GLY A C 1
ATOM 646 O O . GLY A 1 84 ? 7.722 1.947 -2.519 1.00 78.50 84 GLY A O 1
ATOM 647 N N . ALA A 1 85 ? 7.664 -0.290 -2.709 1.00 82.31 85 ALA A N 1
ATOM 648 C CA . ALA A 1 85 ? 6.402 -0.323 -3.440 1.00 82.31 85 ALA A CA 1
ATOM 649 C C . ALA A 1 85 ? 5.215 -0.035 -2.497 1.00 82.31 85 ALA A C 1
ATOM 651 O O . ALA A 1 85 ? 5.309 -0.291 -1.292 1.00 82.31 85 ALA A O 1
ATOM 652 N N . PRO A 1 86 ? 4.085 0.470 -3.017 1.00 85.56 86 PRO A N 1
ATOM 653 C CA . PRO A 1 86 ? 2.854 0.569 -2.241 1.00 85.56 86 PRO A CA 1
ATOM 654 C C . PRO A 1 86 ? 2.427 -0.795 -1.678 1.00 85.56 86 PRO A C 1
ATOM 656 O O . PRO A 1 86 ? 2.634 -1.827 -2.319 1.00 85.56 86 PRO A O 1
ATOM 659 N N . TRP A 1 87 ? 1.815 -0.791 -0.494 1.00 91.50 87 TRP A N 1
ATOM 660 C CA . TRP A 1 87 ? 1.165 -1.978 0.062 1.00 91.50 87 TRP A CA 1
ATOM 661 C C . TRP A 1 87 ? -0.114 -2.293 -0.717 1.00 91.50 87 TRP A C 1
ATOM 663 O O . TRP A 1 87 ? -0.911 -1.394 -0.983 1.00 91.50 87 TRP A O 1
ATOM 673 N N . MET A 1 88 ? -0.299 -3.567 -1.059 1.00 93.44 88 MET A N 1
ATOM 674 C CA . MET A 1 88 ? -1.537 -4.116 -1.606 1.00 93.44 88 MET A CA 1
ATOM 675 C C . MET A 1 88 ? -2.283 -4.815 -0.477 1.00 93.44 88 MET A C 1
ATOM 677 O O . MET A 1 88 ? -1.795 -5.806 0.069 1.00 93.44 88 MET A O 1
ATOM 681 N N . ILE A 1 89 ? -3.445 -4.281 -0.119 1.00 95.69 89 ILE A N 1
ATOM 682 C CA . ILE A 1 89 ? -4.300 -4.806 0.945 1.00 95.69 89 ILE A CA 1
ATOM 683 C C . ILE A 1 89 ? -5.580 -5.300 0.285 1.00 95.69 89 ILE A C 1
ATOM 685 O O . ILE A 1 89 ? -6.151 -4.582 -0.531 1.00 95.69 89 ILE A O 1
ATOM 689 N N . LYS A 1 90 ? -6.047 -6.510 0.593 1.00 95.81 90 LYS A N 1
ATOM 690 C CA . LYS A 1 90 ? -7.329 -6.968 0.051 1.00 95.81 90 LYS A CA 1
ATOM 691 C C . LYS A 1 90 ? -8.475 -6.361 0.855 1.00 95.81 90 LYS A C 1
ATOM 693 O O . LYS A 1 90 ? -8.459 -6.376 2.082 1.00 95.81 90 LYS A O 1
ATOM 698 N N . VAL A 1 91 ? -9.493 -5.852 0.167 1.00 94.75 91 VAL A N 1
ATOM 699 C CA . VAL A 1 91 ? -10.673 -5.242 0.805 1.00 94.75 91 VAL A CA 1
ATOM 700 C C . VAL A 1 91 ? -11.375 -6.249 1.719 1.00 94.75 91 VAL A C 1
ATOM 702 O O . VAL A 1 91 ? -11.783 -5.898 2.820 1.00 94.75 91 VAL A O 1
ATOM 705 N N . VAL A 1 92 ? -11.421 -7.525 1.323 1.00 95.12 92 VAL A N 1
ATOM 706 C CA . VAL A 1 92 ? -11.984 -8.603 2.153 1.00 95.12 92 VAL A CA 1
ATOM 707 C C . VAL A 1 92 ? -11.269 -8.761 3.496 1.00 95.12 92 VAL A C 1
ATOM 709 O O . VAL A 1 92 ? -11.915 -9.097 4.485 1.00 95.12 92 VAL A O 1
ATOM 712 N N . ASP A 1 93 ? -9.966 -8.470 3.568 1.00 95.50 93 ASP A N 1
ATOM 713 C CA . ASP A 1 93 ? -9.213 -8.547 4.820 1.00 95.50 93 ASP A CA 1
ATOM 714 C C . ASP A 1 93 ? -9.546 -7.387 5.766 1.00 95.50 93 ASP A C 1
ATOM 716 O O . ASP A 1 93 ? -9.550 -7.568 6.982 1.00 95.50 93 ASP A O 1
ATOM 720 N N . LEU A 1 94 ? -9.896 -6.214 5.227 1.00 94.25 94 LEU A N 1
ATOM 721 C CA . LEU A 1 94 ? -10.355 -5.067 6.022 1.00 94.25 94 LEU A CA 1
ATOM 722 C C . LEU A 1 94 ? -11.707 -5.333 6.690 1.00 94.25 94 LEU A C 1
ATOM 724 O O . LEU A 1 94 ? -11.997 -4.794 7.760 1.00 94.25 94 LEU A O 1
ATOM 728 N N . GLU A 1 95 ? -12.528 -6.185 6.076 1.00 94.38 95 GLU A N 1
ATOM 729 C CA . GLU A 1 95 ? -13.848 -6.536 6.587 1.00 94.38 95 GLU A CA 1
ATOM 730 C C . GLU A 1 95 ? -13.806 -7.545 7.738 1.00 94.38 95 GLU A C 1
ATOM 732 O O . GLU A 1 95 ? -14.793 -7.671 8.474 1.00 94.38 95 GLU A O 1
ATOM 737 N N . ARG A 1 96 ? -12.667 -8.219 7.947 1.00 96.38 96 ARG A N 1
ATOM 738 C CA . ARG A 1 96 ? -12.543 -9.266 8.958 1.00 96.38 96 ARG A CA 1
ATOM 739 C C . ARG A 1 96 ? -12.747 -8.721 10.382 1.00 96.38 96 ARG A C 1
ATOM 741 O O . ARG A 1 96 ? -12.227 -7.657 10.739 1.00 96.38 96 ARG A O 1
ATOM 748 N N . PRO A 1 97 ? -13.481 -9.451 11.242 1.00 93.88 97 PRO A N 1
ATOM 749 C CA . PRO A 1 97 ? -13.841 -8.963 12.572 1.00 93.88 97 PRO A CA 1
ATOM 750 C C . PRO A 1 97 ? -12.636 -8.822 13.513 1.00 93.88 97 PRO A C 1
ATOM 752 O O . PRO A 1 97 ? -12.623 -7.927 14.358 1.00 93.88 97 PRO A O 1
ATOM 755 N N . ASP A 1 98 ? -11.617 -9.670 13.374 1.00 94.44 98 ASP A N 1
ATOM 756 C CA . ASP A 1 98 ? -10.357 -9.605 14.123 1.00 94.44 98 ASP A CA 1
ATOM 757 C C . ASP A 1 98 ? -9.541 -8.354 13.763 1.00 94.44 98 ASP A C 1
ATOM 759 O O . ASP A 1 98 ? -9.078 -7.639 14.659 1.00 94.44 98 ASP A O 1
ATOM 763 N N . VAL A 1 99 ? -9.455 -8.030 12.471 1.00 94.38 99 VAL A N 1
ATOM 764 C CA . VAL A 1 99 ? -8.810 -6.809 11.965 1.00 94.38 99 VAL A CA 1
ATOM 765 C C . VAL A 1 99 ? -9.536 -5.570 12.486 1.00 94.38 99 VAL A C 1
ATOM 767 O O . VAL A 1 99 ? -8.911 -4.698 13.095 1.00 94.38 99 VAL A O 1
ATOM 770 N N . LYS A 1 100 ? -10.866 -5.511 12.333 1.00 95.06 100 LYS A N 1
ATOM 771 C CA . LYS A 1 100 ? -11.687 -4.390 12.823 1.00 95.06 100 LYS A CA 1
ATOM 772 C C . LYS A 1 100 ? -11.563 -4.197 14.330 1.00 95.06 100 LYS A C 1
ATOM 774 O O . LYS A 1 100 ? -11.418 -3.065 14.791 1.00 95.06 100 LYS A O 1
ATOM 779 N N . ARG A 1 101 ? -11.575 -5.285 15.108 1.00 93.69 101 ARG A N 1
ATOM 780 C CA . ARG A 1 101 ? -11.403 -5.234 16.567 1.00 93.69 101 ARG A CA 1
ATOM 781 C C . ARG A 1 101 ? -10.031 -4.689 16.946 1.00 93.69 101 ARG A C 1
ATOM 783 O O . ARG A 1 101 ? -9.945 -3.816 17.807 1.00 93.69 101 ARG A O 1
ATOM 790 N N . THR A 1 102 ? -8.974 -5.164 16.292 1.00 92.75 102 THR A N 1
ATOM 791 C CA . THR A 1 102 ? -7.601 -4.714 16.557 1.00 92.75 102 THR A CA 1
ATOM 792 C C . THR A 1 102 ? -7.424 -3.242 16.184 1.00 92.75 102 THR A C 1
ATOM 794 O O . THR A 1 102 ? -6.896 -2.463 16.980 1.00 92.75 102 THR A O 1
ATOM 797 N N . ALA A 1 103 ? -7.940 -2.821 15.025 1.00 91.88 103 ALA A N 1
ATOM 798 C CA . ALA A 1 103 ? -7.937 -1.423 14.600 1.00 91.88 103 ALA A CA 1
ATOM 799 C C . ALA A 1 103 ? -8.712 -0.524 15.579 1.00 91.88 103 ALA A C 1
ATOM 801 O O . ALA A 1 103 ? -8.212 0.522 15.997 1.00 91.88 103 ALA A O 1
ATOM 802 N N . HIS A 1 104 ? -9.895 -0.960 16.020 1.00 92.31 104 HIS A N 1
ATOM 803 C CA . HIS A 1 104 ? -10.697 -0.249 17.011 1.00 92.31 104 HIS A CA 1
ATOM 804 C C . HIS A 1 104 ? -9.979 -0.130 18.362 1.00 92.31 104 HIS A C 1
ATOM 806 O O . HIS A 1 104 ? -9.920 0.955 18.938 1.00 92.31 104 HIS A O 1
ATOM 812 N N . ALA A 1 105 ? -9.365 -1.213 18.847 1.00 90.06 105 ALA A N 1
ATOM 813 C CA . ALA A 1 105 ? -8.579 -1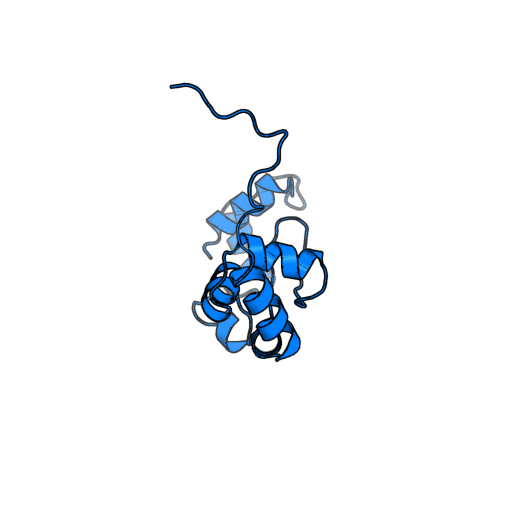.193 20.077 1.00 90.06 105 ALA A CA 1
ATOM 814 C C . ALA A 1 105 ? -7.411 -0.200 19.985 1.00 90.06 105 ALA A C 1
ATOM 816 O O . ALA A 1 105 ? -7.158 0.535 20.935 1.00 90.06 105 ALA A O 1
ATOM 817 N N . ARG A 1 106 ? -6.728 -0.124 18.832 1.00 87.44 106 ARG A N 1
ATOM 818 C CA . ARG A 1 106 ? -5.661 0.859 18.577 1.00 87.44 106 ARG A CA 1
ATOM 819 C C . ARG A 1 106 ? -6.187 2.291 18.545 1.00 87.44 106 ARG A C 1
ATOM 821 O O . ARG A 1 106 ? -5.530 3.164 19.099 1.00 87.44 106 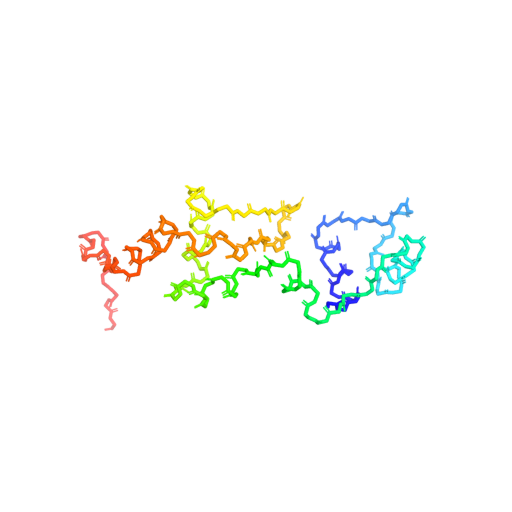ARG A O 1
ATOM 828 N N . ARG A 1 107 ? -7.365 2.525 17.961 1.00 84.12 107 ARG A N 1
ATOM 829 C CA . ARG A 1 107 ? -8.032 3.837 17.953 1.00 84.12 107 ARG A CA 1
ATOM 830 C C . ARG A 1 107 ? -8.398 4.315 19.361 1.00 84.12 107 ARG A C 1
ATOM 832 O O . ARG A 1 107 ? -8.310 5.505 19.632 1.00 84.12 107 ARG A O 1
ATOM 839 N N . LEU A 1 108 ? -8.809 3.401 20.239 1.00 83.88 108 LEU A N 1
ATOM 840 C CA . LEU A 1 108 ? -9.143 3.713 21.631 1.00 83.88 108 LEU A CA 1
ATOM 841 C C . LEU A 1 108 ? -7.920 3.884 22.535 1.00 83.88 108 LEU A C 1
ATOM 843 O O . LEU A 1 108 ? -8.074 4.367 23.658 1.00 83.88 108 LEU A O 1
ATOM 847 N N . ARG A 1 109 ? -6.715 3.492 22.094 1.00 78.19 109 ARG A N 1
ATOM 848 C CA . ARG A 1 109 ? -5.511 3.717 22.896 1.00 78.19 109 ARG A CA 1
ATOM 849 C C . ARG A 1 109 ? -5.329 5.215 23.087 1.00 78.19 109 ARG A C 1
ATOM 851 O O . ARG A 1 109 ? -5.031 5.949 22.147 1.00 78.19 109 ARG A O 1
ATOM 858 N N . ARG A 1 110 ? -5.482 5.649 24.335 1.00 59.84 110 ARG A N 1
ATOM 859 C CA . ARG A 1 110 ? -5.032 6.962 24.782 1.00 59.84 110 ARG A CA 1
ATOM 860 C C . ARG A 1 110 ? -3.525 7.065 24.497 1.00 59.84 110 ARG A C 1
ATOM 862 O O . ARG A 1 110 ? -2.835 6.043 24.603 1.00 59.84 110 ARG A O 1
ATOM 869 N N . PRO A 1 111 ? -2.996 8.254 24.152 1.00 61.50 111 PRO A N 1
ATOM 870 C CA . PRO A 1 111 ? -1.567 8.506 24.294 1.00 61.50 111 PRO A CA 1
ATOM 871 C C . PRO A 1 111 ? -1.117 7.999 25.663 1.00 61.50 111 PRO A C 1
ATOM 873 O O . PRO A 1 111 ? -1.897 8.088 26.616 1.00 61.50 111 PRO A O 1
ATOM 876 N N . SER A 1 112 ? 0.090 7.432 25.745 1.00 57.03 112 SER A N 1
ATOM 877 C CA . SER A 1 112 ? 0.664 7.040 27.034 1.00 57.03 112 SER A CA 1
ATOM 878 C C . SER A 1 112 ? 0.469 8.206 27.996 1.00 57.03 112 SER A C 1
ATOM 880 O O . SER A 1 112 ? 0.948 9.304 27.721 1.00 57.03 112 SER A O 1
ATOM 882 N N . SER A 1 113 ? -0.331 7.998 29.041 1.00 52.41 113 SER A N 1
ATOM 883 C CA . SER A 1 113 ? -0.532 8.998 30.082 1.00 52.41 113 SER A CA 1
ATOM 884 C C . SER A 1 113 ? 0.839 9.249 30.693 1.00 52.41 113 SER A C 1
ATOM 886 O O . SER A 1 113 ? 1.352 8.328 31.314 1.00 52.41 113 SER A O 1
ATOM 888 N N . GLY A 1 114 ? 1.416 10.426 30.425 1.00 56.97 114 GLY A N 1
ATOM 889 C CA . GLY A 1 114 ? 2.668 10.956 30.977 1.00 56.97 114 GLY A CA 1
ATOM 890 C C . GLY A 1 114 ? 3.759 9.919 31.228 1.00 56.97 114 GLY A C 1
ATOM 891 O O . GLY A 1 114 ? 3.780 9.291 32.281 1.00 56.97 114 GLY A O 1
ATOM 892 N N . ASP A 1 115 ? 4.693 9.763 30.292 1.00 63.28 115 ASP A N 1
ATOM 893 C CA . ASP A 1 115 ? 5.956 9.101 30.625 1.00 63.28 115 ASP A CA 1
ATOM 894 C C . ASP A 1 115 ? 6.708 10.000 31.631 1.00 63.28 115 ASP A C 1
ATOM 896 O O . ASP A 1 115 ? 6.991 11.149 31.287 1.00 63.28 115 ASP A O 1
ATOM 900 N N . PRO A 1 116 ? 7.039 9.533 32.852 1.00 61.75 116 PRO A N 1
ATOM 901 C CA . PRO A 1 116 ? 7.774 10.326 33.843 1.00 61.75 116 PRO A CA 1
ATOM 902 C C . PRO A 1 116 ? 9.152 10.810 33.359 1.00 61.75 116 PRO A C 1
ATOM 904 O O . PRO A 1 116 ? 9.760 11.661 34.002 1.00 61.75 116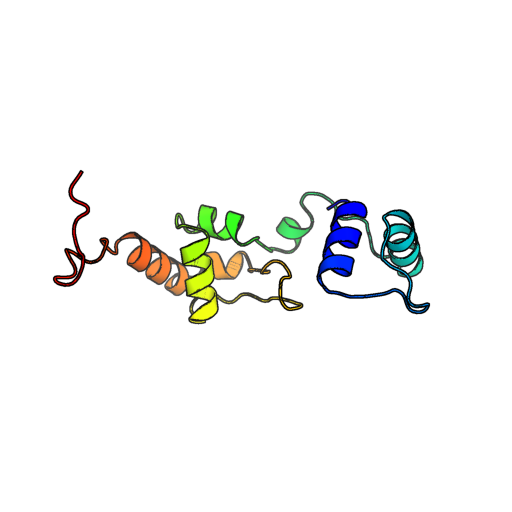 PRO A O 1
ATOM 907 N N . GLY A 1 117 ? 9.666 10.258 32.251 1.00 64.38 117 GLY A N 1
ATOM 908 C CA . GLY A 1 117 ? 10.897 10.694 31.590 1.00 64.38 117 GLY A CA 1
ATOM 909 C C . GLY A 1 117 ? 10.714 11.750 30.490 1.00 64.38 117 GLY A C 1
ATOM 910 O O . GLY A 1 117 ? 11.711 12.192 29.913 1.00 64.38 117 GLY A O 1
ATOM 911 N N . GLN A 1 118 ? 9.484 12.163 30.164 1.00 70.25 118 GLN A N 1
ATOM 912 C CA . GLN A 1 118 ? 9.244 13.236 29.196 1.00 70.25 118 GLN A CA 1
ATOM 913 C C . GLN A 1 118 ? 9.541 14.594 29.834 1.00 70.25 118 GLN A C 1
ATOM 915 O O . GLN A 1 118 ? 8.825 15.049 30.719 1.00 70.25 118 GLN A O 1
ATOM 920 N N . LYS A 1 119 ? 10.603 15.261 29.368 1.00 66.38 119 LYS A N 1
ATOM 921 C CA . LYS A 1 119 ? 10.844 16.668 29.698 1.00 66.38 119 LYS A CA 1
ATOM 922 C C . LYS A 1 119 ? 9.796 17.521 28.990 1.00 66.38 119 LYS A C 1
ATOM 924 O O . LYS A 1 119 ? 9.746 17.526 27.759 1.00 66.38 119 LYS A O 1
ATOM 929 N N . GLU A 1 120 ? 8.978 18.221 29.763 1.00 64.56 120 GLU A N 1
ATOM 930 C CA . GLU A 1 120 ? 8.104 19.267 29.242 1.00 64.56 120 GLU A CA 1
ATOM 931 C C . GLU A 1 120 ? 8.976 20.395 28.670 1.00 64.56 120 GLU A C 1
ATOM 933 O O . GLU A 1 120 ? 10.013 20.748 29.238 1.00 64.56 120 GLU A O 1
ATOM 938 N N . LEU A 1 121 ? 8.618 20.898 27.484 1.00 65.50 121 LEU A N 1
ATOM 939 C CA . LEU A 1 121 ? 9.282 22.071 26.924 1.00 65.50 121 LEU A CA 1
ATOM 940 C C . LEU A 1 121 ? 8.808 23.298 27.706 1.00 65.50 121 LEU A C 1
ATOM 942 O O . LEU A 1 121 ? 7.669 23.725 27.539 1.00 65.50 12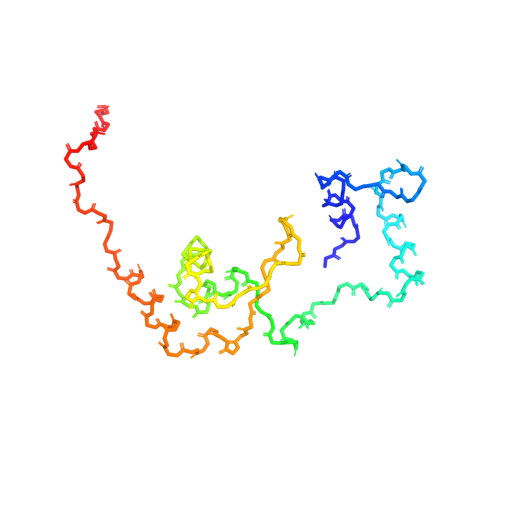1 LEU A O 1
ATOM 946 N N . GLU A 1 122 ? 9.695 23.850 28.527 1.00 64.06 122 GLU A N 1
ATOM 947 C CA . GLU A 1 122 ? 9.568 25.202 29.074 1.00 64.06 122 GLU A CA 1
ATOM 948 C C . GLU A 1 122 ? 9.595 26.196 27.896 1.00 64.06 122 GLU A C 1
ATOM 950 O O . GLU A 1 122 ? 10.558 26.209 27.119 1.00 64.06 122 GLU A O 1
ATOM 955 N N . LEU A 1 123 ? 8.513 26.960 27.727 1.00 58.00 123 LEU A N 1
ATOM 956 C CA . LEU A 1 123 ? 8.378 28.036 26.736 1.00 58.00 123 LEU A CA 1
ATOM 957 C C . LEU A 1 123 ? 8.761 29.383 27.348 1.00 58.00 123 LEU A C 1
ATOM 959 O O . LEU A 1 123 ? 8.307 29.654 28.482 1.00 58.00 123 LEU A O 1
#

pLDDT: mean 87.83, std 10.45, range [52.41, 97.0]

Radius of gyration: 19.81 Å; Cα contacts (8 Å, |Δi|>4): 120; chains: 1; bounding box: 37×38×60 Å

Solvent-accessible surface area (backbone atoms only — not comparable to full-atom values): 7333 Å² total; per-residue (Å²): 106,57,46,54,59,54,15,53,51,38,44,74,70,70,46,57,46,100,82,69,42,77,53,36,41,67,59,43,48,50,53,31,56,76,69,71,50,77,79,63,58,89,62,56,49,57,76,71,40,39,30,44,55,60,56,47,8,62,73,62,70,47,52,49,70,53,48,51,48,32,38,77,68,63,62,37,77,64,47,58,93,47,96,88,49,72,53,43,27,46,49,73,57,65,69,32,68,69,36,46,50,52,47,46,55,58,65,67,54,68,74,79,80,73,61,92,82,62,79,77,83,86,128

Secondary structure (DSSP, 8-state):
--HHHHHHHHHHTT---TTSPPP-HHHHHHHHHHTTPPPP-TTHHHHTTEE-HHHHHHHHTS-HHHHHHHHHTTSS-EE-SSTTSPPEEEHHHHT-HHHHHHHHHHHH----S--TT------

Nearest PDB structures (foldseek):
  6ama-assembly1_B  TM=8.741E-01  e=3.248E-02  Streptomyces venezuelae
  5d90-assembly2_C  TM=5.937E-01  e=1.034E-01  Haemophilus influenzae Rd KW20
  5d8c-assembly1_A  TM=6.174E-01  e=1.789E-01  Haemophilus influenzae Rd KW20
  6pig-assembly1_I  TM=5.719E-01  e=1.402E-01  Vibrio cholerae
  3d71-assembly1_A-2  TM=6.465E-01  e=6.055E-01  Bacillus subtilis

Sequence (123 aa):
MPDSTIAAVLNRARKSTGRGNSWTRVRVRSLRNQHAIAAYQEGERAERGEATLDEAATALKVSPSTVRRLIEEQSLPAQQLCKGAPWMIKVVDLERPDVKRTAHARRLRRPSSGDPGQKELEL